Protein AF-A0A391NTV8-F1 (afdb_monomer_lite)

Structure (mmCIF, N/CA/C/O backbone):
data_AF-A0A391NTV8-F1
#
_entry.id   AF-A0A391NTV8-F1
#
loop_
_atom_site.group_PDB
_atom_site.id
_atom_site.type_symbol
_atom_site.label_atom_id
_atom_site.label_alt_id
_atom_site.label_comp_id
_atom_site.label_asym_id
_atom_site.label_entity_id
_atom_site.label_seq_id
_atom_site.pdbx_PDB_ins_code
_atom_site.Cartn_x
_atom_site.Cartn_y
_atom_site.Cartn_z
_atom_site.occupancy
_atom_site.B_iso_or_equiv
_atom_site.auth_seq_id
_atom_site.auth_comp_id
_atom_site.auth_asym_id
_atom_site.auth_atom_id
_atom_site.pdbx_PDB_model_num
ATOM 1 N N . MET A 1 1 ? 5.619 -15.249 -10.421 1.00 50.28 1 MET A N 1
ATOM 2 C CA . MET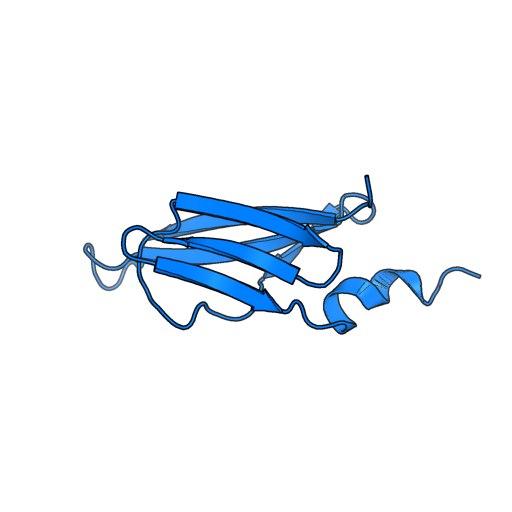 A 1 1 ? 5.320 -14.058 -9.597 1.00 50.28 1 MET A CA 1
ATOM 3 C C . MET A 1 1 ? 5.832 -12.852 -10.362 1.00 50.28 1 MET A C 1
ATOM 5 O O . MET A 1 1 ? 6.954 -12.930 -10.839 1.00 50.28 1 MET A O 1
ATOM 9 N N . GLY A 1 2 ? 4.999 -11.830 -10.581 1.00 62.28 2 GLY A N 1
ATOM 10 C CA . GLY A 1 2 ? 5.397 -10.620 -11.317 1.00 62.28 2 GLY A CA 1
ATOM 11 C C . GLY A 1 2 ? 6.439 -9.781 -10.559 1.00 62.28 2 GLY A C 1
ATOM 12 O O . GLY A 1 2 ? 6.731 -10.093 -9.402 1.00 62.28 2 GLY A O 1
ATOM 13 N N . PRO A 1 3 ? 6.997 -8.728 -11.182 1.00 71.31 3 PRO A N 1
ATOM 14 C CA . PRO A 1 3 ? 8.080 -7.929 -10.596 1.00 71.31 3 PRO A CA 1
ATOM 15 C C . PRO A 1 3 ? 7.631 -7.067 -9.407 1.00 71.31 3 PRO A C 1
ATOM 17 O O . PRO A 1 3 ? 8.461 -6.632 -8.611 1.00 71.31 3 PRO A O 1
ATOM 20 N N . TYR A 1 4 ? 6.322 -6.874 -9.238 1.00 77.25 4 TYR A N 1
ATOM 21 C CA . TYR A 1 4 ? 5.762 -5.984 -8.230 1.00 77.25 4 TYR A CA 1
ATOM 22 C C . TYR A 1 4 ? 5.468 -6.672 -6.893 1.00 77.25 4 TYR A C 1
ATOM 24 O O . TYR A 1 4 ? 4.918 -7.773 -6.829 1.00 77.25 4 TYR A O 1
ATOM 32 N N . THR A 1 5 ? 5.793 -5.991 -5.799 1.00 83.94 5 THR A N 1
ATOM 33 C CA . THR A 1 5 ? 5.467 -6.384 -4.420 1.00 83.94 5 THR A CA 1
ATOM 34 C C . THR A 1 5 ? 4.901 -5.182 -3.679 1.00 83.94 5 THR A C 1
ATOM 36 O O . THR A 1 5 ? 5.453 -4.096 -3.770 1.00 83.94 5 THR A O 1
ATOM 39 N N . CYS A 1 6 ? 3.830 -5.358 -2.908 1.00 84.69 6 CYS A N 1
ATOM 40 C CA . CYS A 1 6 ? 3.372 -4.310 -2.002 1.00 84.69 6 CYS A CA 1
ATOM 41 C C . CYS A 1 6 ? 4.091 -4.401 -0.651 1.00 84.69 6 CYS A C 1
ATOM 43 O O . CYS A 1 6 ? 4.358 -5.496 -0.150 1.00 84.69 6 CYS A O 1
ATOM 45 N N . PHE A 1 7 ? 4.340 -3.257 -0.025 1.00 85.06 7 PHE A N 1
ATOM 46 C CA . PHE A 1 7 ? 4.729 -3.183 1.381 1.00 85.06 7 PHE A CA 1
ATOM 47 C C . PHE A 1 7 ? 4.134 -1.929 2.017 1.00 85.06 7 PHE A C 1
ATOM 49 O O . PHE A 1 7 ? 3.779 -0.978 1.325 1.00 85.06 7 PHE A O 1
ATOM 56 N N . PHE A 1 8 ? 4.014 -1.911 3.340 1.00 84.19 8 PHE A N 1
ATOM 57 C CA . PHE A 1 8 ? 3.518 -0.749 4.070 1.00 84.19 8 PHE A CA 1
ATOM 58 C C . PHE A 1 8 ? 4.563 -0.256 5.064 1.00 84.19 8 PHE A C 1
ATOM 60 O O . PHE A 1 8 ? 5.383 -1.023 5.572 1.00 84.19 8 PHE A O 1
ATOM 67 N N . ARG A 1 9 ? 4.541 1.048 5.330 1.00 81.88 9 ARG A N 1
ATOM 68 C CA . ARG A 1 9 ? 5.388 1.702 6.319 1.00 81.88 9 ARG A CA 1
ATOM 69 C C . ARG A 1 9 ? 4.526 2.583 7.203 1.00 81.88 9 ARG A C 1
ATOM 71 O O . ARG A 1 9 ? 3.781 3.429 6.718 1.00 81.88 9 ARG A O 1
ATOM 78 N N . ILE A 1 10 ? 4.699 2.410 8.504 1.00 77.00 10 ILE A N 1
ATOM 79 C CA . ILE A 1 10 ? 4.097 3.270 9.514 1.00 77.00 10 ILE A CA 1
ATOM 80 C C . ILE A 1 10 ? 5.060 4.434 9.748 1.00 77.00 10 ILE A C 1
ATOM 82 O O . ILE A 1 10 ? 6.195 4.230 10.190 1.00 77.00 10 ILE A O 1
ATOM 86 N N . VAL A 1 11 ? 4.632 5.650 9.420 1.00 75.31 11 VAL A N 1
ATOM 87 C CA . VAL A 1 11 ? 5.387 6.876 9.685 1.00 75.31 11 VAL A CA 1
ATOM 88 C C . VAL A 1 11 ? 4.724 7.586 10.859 1.00 75.31 11 VAL A C 1
ATOM 90 O O . VAL A 1 11 ? 3.532 7.872 10.835 1.00 75.31 11 VAL A O 1
ATOM 93 N N . ARG A 1 12 ? 5.484 7.860 11.921 1.00 66.81 12 ARG A N 1
ATOM 94 C CA . ARG A 1 12 ? 4.980 8.679 13.030 1.00 66.81 12 ARG A CA 1
ATOM 95 C C . ARG A 1 12 ? 4.958 10.133 12.581 1.00 66.81 12 ARG A C 1
ATOM 97 O O . ARG A 1 12 ? 6.005 10.669 12.215 1.00 66.81 12 ARG A O 1
ATOM 104 N N . THR A 1 13 ? 3.795 10.772 12.606 1.00 64.75 13 THR A N 1
ATOM 105 C CA . THR A 1 13 ? 3.719 12.218 12.390 1.00 64.75 13 THR A CA 1
ATOM 106 C C . THR A 1 13 ? 4.260 12.942 13.615 1.00 64.75 13 THR A C 1
ATOM 108 O O . THR A 1 13 ? 3.856 12.670 14.739 1.00 64.75 13 THR A O 1
ATOM 111 N N . HIS A 1 14 ? 5.188 13.879 13.405 1.00 59.94 14 HIS A N 1
ATOM 112 C CA . HIS A 1 14 ? 5.759 14.692 14.487 1.00 59.94 14 HIS A CA 1
ATOM 113 C C . HIS A 1 14 ? 4.734 15.630 15.149 1.00 59.94 14 HIS A C 1
ATOM 115 O O . HIS A 1 14 ? 4.977 16.112 16.251 1.00 59.94 14 HIS A O 1
ATOM 121 N N . SER A 1 15 ? 3.617 15.899 14.471 1.00 66.81 15 SER A N 1
ATOM 122 C CA . SER A 1 15 ? 2.585 16.859 14.868 1.00 66.81 15 SER A CA 1
ATOM 123 C C . SER A 1 15 ? 1.611 16.327 15.921 1.00 66.81 15 SER A C 1
ATOM 125 O O . SER A 1 15 ? 1.077 17.125 16.685 1.00 66.81 15 SER A O 1
ATOM 127 N N . ASP A 1 16 ? 1.384 15.013 15.977 1.00 67.38 16 ASP A N 1
ATOM 128 C CA . ASP A 1 16 ? 0.474 14.393 16.941 1.00 67.38 16 ASP A CA 1
ATOM 129 C C . ASP A 1 16 ? 0.977 12.981 17.307 1.00 67.38 16 ASP A C 1
ATOM 131 O O . ASP A 1 16 ? 1.015 12.104 16.439 1.00 67.38 16 ASP A O 1
ATOM 135 N N . PRO A 1 17 ? 1.392 12.735 18.567 1.00 61.38 17 PRO A N 1
ATOM 136 C CA . PRO A 1 17 ? 1.921 11.445 19.009 1.00 61.38 17 PRO A CA 1
ATOM 137 C C . PRO A 1 17 ? 0.901 10.293 18.964 1.00 61.38 17 PRO A C 1
ATOM 139 O O . PRO A 1 17 ? 1.307 9.142 19.130 1.00 61.38 17 PRO A O 1
ATOM 142 N N . GLY A 1 18 ? -0.389 10.577 18.740 1.00 65.38 18 GLY A N 1
ATOM 143 C CA . GLY A 1 18 ? -1.429 9.566 18.518 1.00 65.38 18 GLY A CA 1
ATOM 144 C C . GLY A 1 18 ? -1.730 9.263 17.046 1.00 65.38 18 GLY A C 1
ATOM 145 O O . GLY A 1 18 ? -2.411 8.277 16.764 1.00 65.38 18 GLY A O 1
ATOM 146 N N . GLN A 1 19 ? -1.235 10.075 16.106 1.00 67.25 19 GLN A N 1
ATOM 147 C CA . GLN A 1 19 ? -1.549 9.937 14.687 1.00 67.25 19 GLN A CA 1
ATOM 148 C C . GLN A 1 19 ? -0.443 9.154 13.962 1.00 67.25 19 GLN A C 1
ATOM 150 O O . GLN A 1 19 ? 0.746 9.481 14.020 1.00 67.25 19 GLN A O 1
ATOM 155 N N . TYR A 1 20 ? -0.842 8.081 13.282 1.00 68.50 20 TYR A N 1
ATOM 156 C CA . TYR A 1 20 ? 0.033 7.294 12.420 1.00 68.50 20 TYR A CA 1
ATOM 157 C C . TYR A 1 20 ? -0.266 7.645 10.962 1.00 68.50 20 TYR A C 1
ATOM 159 O O . TYR A 1 20 ? -1.410 7.564 10.524 1.00 68.50 20 TYR A O 1
ATOM 167 N N . ASP A 1 21 ? 0.763 8.014 10.203 1.00 76.69 21 ASP A N 1
ATOM 168 C CA . ASP A 1 21 ? 0.681 8.147 8.750 1.00 76.69 21 ASP A CA 1
ATOM 169 C C . ASP A 1 21 ? 1.063 6.800 8.128 1.00 76.69 21 ASP A C 1
ATOM 171 O O . ASP A 1 21 ? 2.240 6.436 8.005 1.00 76.69 21 ASP A O 1
ATOM 175 N N . ASN A 1 22 ? 0.036 6.004 7.833 1.00 80.75 22 ASN A N 1
ATOM 176 C CA . ASN A 1 22 ? 0.187 4.687 7.236 1.00 80.75 22 ASN A CA 1
ATOM 177 C C . ASN A 1 22 ? 0.315 4.823 5.722 1.00 80.75 22 ASN A C 1
ATOM 179 O O . ASN A 1 22 ? -0.643 5.149 5.023 1.00 80.75 22 ASN A O 1
ATOM 183 N N . ARG A 1 23 ? 1.506 4.523 5.210 1.00 84.12 23 ARG A N 1
ATOM 184 C CA . ARG A 1 23 ? 1.824 4.627 3.788 1.00 84.12 23 ARG A CA 1
ATOM 185 C C . ARG A 1 23 ? 1.961 3.247 3.181 1.00 84.12 23 ARG A C 1
ATOM 187 O O . ARG A 1 23 ? 2.686 2.407 3.716 1.00 84.12 23 ARG A O 1
ATOM 194 N N . VAL A 1 24 ? 1.301 3.021 2.053 1.00 86.31 24 VAL A N 1
ATOM 195 C CA . VAL A 1 24 ? 1.414 1.769 1.301 1.00 86.31 24 VAL A CA 1
ATOM 196 C C . VAL A 1 24 ? 2.149 2.035 -0.000 1.00 86.31 24 VAL A C 1
ATOM 198 O O . VAL A 1 24 ? 1.893 3.029 -0.671 1.00 86.31 24 VAL A O 1
ATOM 201 N N . TYR A 1 25 ? 3.086 1.163 -0.339 1.00 86.88 25 TYR A N 1
ATOM 202 C CA . TYR A 1 25 ? 3.981 1.315 -1.472 1.00 86.88 25 TYR A CA 1
ATOM 203 C C . TYR A 1 25 ? 3.875 0.117 -2.401 1.00 86.88 25 TYR A C 1
ATOM 205 O O . TYR A 1 25 ? 3.737 -1.027 -1.956 1.00 86.88 25 TYR A O 1
ATOM 213 N N . LEU A 1 26 ? 4.018 0.396 -3.690 1.00 87.69 26 LEU A N 1
ATOM 214 C CA . LEU A 1 26 ? 4.293 -0.591 -4.715 1.00 87.69 26 LEU A CA 1
ATOM 215 C C . LEU A 1 26 ? 5.797 -0.584 -4.993 1.00 87.69 26 LEU A C 1
ATOM 217 O O . LEU A 1 26 ? 6.352 0.439 -5.379 1.00 87.69 26 LEU A O 1
ATOM 221 N N . TYR A 1 27 ? 6.450 -1.714 -4.763 1.00 84.69 27 TYR A N 1
ATOM 222 C CA . TYR A 1 27 ? 7.864 -1.927 -5.041 1.00 84.69 27 TYR A CA 1
ATOM 223 C C . TYR A 1 27 ? 8.030 -2.642 -6.375 1.00 84.69 27 TYR A C 1
ATOM 225 O O . TYR A 1 27 ? 7.512 -3.753 -6.528 1.00 84.69 27 TYR A O 1
ATOM 233 N N . ASP A 1 28 ? 8.773 -2.042 -7.298 1.00 83.50 28 ASP A N 1
ATOM 234 C CA .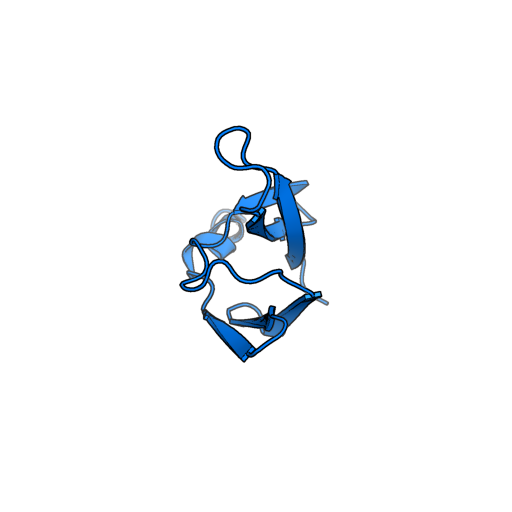 ASP A 1 28 ? 9.268 -2.720 -8.490 1.00 83.50 28 ASP A CA 1
ATOM 235 C C . ASP A 1 28 ? 10.640 -3.335 -8.194 1.00 83.50 28 ASP A C 1
ATOM 237 O O . ASP A 1 28 ? 11.619 -2.641 -7.921 1.00 83.50 28 ASP A O 1
ATOM 241 N N . ARG A 1 29 ? 10.724 -4.666 -8.252 1.00 77.81 29 ARG A N 1
ATOM 242 C CA . ARG A 1 29 ? 11.980 -5.392 -8.024 1.00 77.81 29 ARG A CA 1
ATOM 243 C C . ARG A 1 29 ? 12.991 -5.235 -9.156 1.00 77.81 29 ARG A C 1
ATOM 245 O O . ARG A 1 29 ? 14.160 -5.533 -8.927 1.00 77.81 29 ARG A O 1
ATOM 252 N N . VAL A 1 30 ? 12.560 -4.856 -10.359 1.00 79.94 30 VAL A N 1
ATOM 253 C CA . VAL A 1 30 ? 13.444 -4.744 -11.529 1.00 79.94 30 VAL A CA 1
ATOM 254 C C . VAL A 1 30 ? 14.174 -3.410 -11.517 1.00 79.94 30 VAL A C 1
ATOM 256 O O . VAL A 1 30 ? 15.397 -3.405 -11.623 1.00 79.94 30 VAL A O 1
ATOM 259 N N . SER A 1 31 ? 13.454 -2.297 -11.344 1.00 79.06 31 SER A N 1
ATOM 260 C CA . SER A 1 31 ? 14.084 -0.975 -11.224 1.00 79.06 31 SER A CA 1
ATOM 261 C C . SER A 1 31 ? 14.633 -0.704 -9.819 1.00 79.06 31 SER A C 1
ATOM 263 O O . SER A 1 31 ? 15.582 0.059 -9.658 1.00 79.06 31 SER A O 1
ATOM 265 N N . GLY A 1 32 ? 14.071 -1.358 -8.796 1.00 81.88 32 GLY A N 1
ATOM 266 C CA . GLY A 1 32 ? 14.372 -1.085 -7.392 1.00 81.88 32 GLY A CA 1
ATOM 267 C C . GLY A 1 32 ? 13.597 0.105 -6.819 1.00 81.88 32 GLY A C 1
ATOM 268 O O . GLY A 1 32 ? 13.878 0.511 -5.688 1.00 81.88 32 GLY A O 1
ATOM 269 N N . ASP A 1 33 ? 12.625 0.649 -7.555 1.00 84.06 33 ASP A N 1
ATOM 270 C CA . ASP A 1 33 ? 11.848 1.813 -7.136 1.00 84.06 33 ASP A CA 1
ATOM 271 C C . ASP A 1 33 ? 10.643 1.445 -6.268 1.00 84.06 33 ASP A C 1
ATOM 273 O O . ASP A 1 33 ? 10.030 0.382 -6.397 1.00 84.06 33 ASP A O 1
ATOM 277 N N . ALA A 1 34 ? 10.273 2.371 -5.382 1.00 84.94 34 ALA A N 1
ATOM 278 C CA . ALA A 1 34 ? 9.066 2.281 -4.574 1.00 84.94 34 ALA A CA 1
ATOM 279 C C . ALA A 1 34 ? 8.146 3.474 -4.853 1.00 84.94 34 ALA A C 1
ATOM 281 O O . ALA A 1 34 ? 8.479 4.620 -4.543 1.00 84.94 34 ALA A O 1
ATOM 282 N N . THR A 1 35 ? 6.957 3.198 -5.377 1.00 86.06 35 THR A N 1
ATOM 283 C CA . THR A 1 35 ? 5.924 4.201 -5.645 1.00 86.06 35 THR A CA 1
ATOM 284 C C . THR A 1 35 ? 4.912 4.211 -4.508 1.00 86.06 35 THR A C 1
ATOM 286 O O . THR A 1 35 ? 4.352 3.175 -4.150 1.00 86.06 35 THR A O 1
ATOM 289 N N . LEU A 1 36 ? 4.670 5.382 -3.920 1.00 84.25 36 LEU A N 1
ATOM 290 C CA . LEU A 1 36 ? 3.624 5.559 -2.914 1.00 84.25 36 LEU A CA 1
ATOM 291 C C . LEU A 1 36 ? 2.250 5.378 -3.580 1.00 84.25 36 LEU A C 1
ATOM 293 O O . LEU A 1 36 ? 1.957 6.041 -4.572 1.00 84.25 36 LEU A O 1
ATOM 297 N N . CYS A 1 37 ? 1.425 4.483 -3.041 1.00 81.50 37 CYS A N 1
ATOM 298 C CA . CYS A 1 37 ? 0.016 4.384 -3.416 1.00 81.50 37 CYS A CA 1
ATOM 299 C C . CYS A 1 37 ? -0.728 5.620 -2.897 1.00 81.50 37 CYS A C 1
ATOM 301 O O . CYS A 1 37 ? -0.306 6.213 -1.902 1.00 81.50 37 CYS A O 1
ATOM 303 N N . GLU A 1 38 ? -1.840 5.994 -3.532 1.00 76.38 38 GLU A N 1
ATOM 304 C CA . GLU A 1 38 ? -2.670 7.094 -3.031 1.00 76.38 38 GLU A CA 1
ATOM 305 C C . GLU A 1 38 ? -2.981 6.938 -1.528 1.00 76.38 38 GLU A C 1
ATOM 307 O O . GLU A 1 38 ? -3.074 5.806 -1.031 1.00 76.38 38 GLU A O 1
ATOM 312 N N . PRO A 1 39 ? -3.129 8.055 -0.788 1.00 77.62 39 PRO A N 1
ATOM 313 C CA . PRO A 1 39 ? -3.439 8.009 0.633 1.00 77.62 39 PRO A CA 1
ATOM 314 C C . PRO A 1 39 ? -4.674 7.149 0.895 1.00 77.62 39 PRO A C 1
ATOM 316 O O . PRO A 1 39 ? -5.695 7.284 0.218 1.00 77.62 39 PRO A O 1
ATOM 319 N N . LEU A 1 40 ? -4.589 6.273 1.897 1.00 82.94 40 LEU A N 1
ATOM 320 C CA . LEU A 1 40 ? -5.742 5.4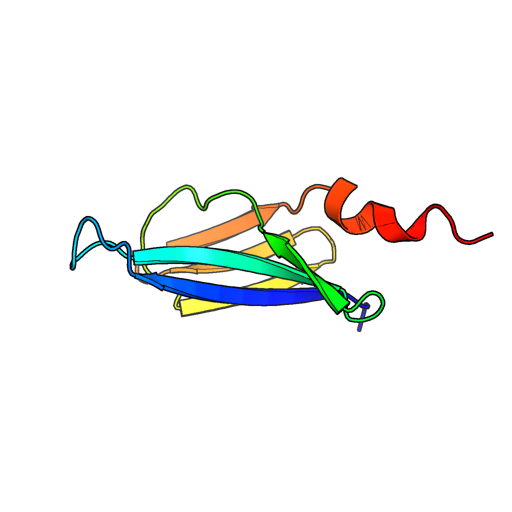79 2.293 1.00 82.94 40 LEU A CA 1
ATOM 321 C C . LEU A 1 40 ? -6.854 6.414 2.793 1.00 82.94 40 LEU A C 1
ATOM 323 O O . LEU A 1 40 ? -6.570 7.386 3.494 1.00 82.94 40 LEU A O 1
ATOM 327 N N . PRO A 1 41 ? -8.126 6.111 2.492 1.00 83.50 41 PRO A N 1
ATOM 328 C CA . PRO A 1 41 ? -9.251 6.953 2.898 1.00 83.50 41 PRO A CA 1
ATOM 329 C C . PRO A 1 41 ? -9.465 6.999 4.418 1.00 83.50 41 PRO A C 1
ATOM 331 O O . PRO A 1 41 ? -10.222 7.840 4.899 1.00 83.50 41 PRO A O 1
ATOM 334 N N . TYR A 1 42 ? -8.813 6.106 5.170 1.00 84.75 42 TYR A N 1
ATOM 335 C CA . TYR A 1 42 ? -8.937 5.991 6.619 1.00 84.75 42 TYR A CA 1
ATOM 336 C C . TYR A 1 42 ? -7.552 5.983 7.280 1.00 84.75 42 TYR A C 1
ATOM 338 O O . TYR A 1 42 ? -6.662 5.279 6.788 1.00 84.75 42 TYR A O 1
ATOM 346 N N . PRO A 1 43 ? -7.364 6.721 8.390 1.00 81.25 43 PRO A N 1
ATOM 347 C CA . PRO A 1 43 ? -6.071 6.857 9.062 1.00 81.25 43 PRO A CA 1
ATOM 348 C C . PRO A 1 43 ? -5.690 5.647 9.935 1.00 81.25 43 PRO A C 1
ATOM 350 O O . PRO A 1 43 ? -4.615 5.643 10.533 1.00 81.25 43 PRO A O 1
ATOM 353 N N . ASP A 1 44 ? -6.550 4.632 10.034 1.00 84.94 44 ASP A N 1
ATOM 354 C CA . ASP A 1 44 ? -6.369 3.451 10.876 1.00 84.94 44 ASP A CA 1
ATOM 355 C C . ASP A 1 44 ? -5.053 2.712 10.561 1.00 84.94 44 ASP A C 1
ATOM 357 O O . ASP A 1 44 ? -4.587 2.673 9.413 1.00 84.94 44 ASP A O 1
ATOM 361 N N . MET A 1 45 ? -4.472 2.081 11.586 1.00 84.38 45 MET A N 1
ATOM 362 C CA . MET A 1 45 ? -3.227 1.317 11.473 1.00 84.38 45 MET A CA 1
ATOM 363 C C . MET A 1 45 ? -3.345 0.208 10.425 1.00 84.38 45 MET A C 1
ATOM 365 O O . MET A 1 45 ? -4.268 -0.605 10.459 1.00 84.38 45 MET A O 1
ATOM 369 N N . VAL A 1 46 ? -2.365 0.143 9.520 1.00 88.25 46 VAL A N 1
ATOM 370 C CA . VAL A 1 46 ? -2.262 -0.957 8.556 1.00 88.25 46 VAL A CA 1
ATOM 371 C C . VAL A 1 46 ? -1.617 -2.159 9.239 1.00 88.25 46 VAL A C 1
ATOM 373 O O . VAL A 1 46 ? -0.485 -2.086 9.716 1.00 88.25 46 VAL A O 1
ATOM 376 N N . LEU A 1 47 ? -2.344 -3.272 9.265 1.00 89.06 47 LEU A N 1
ATOM 377 C CA . LEU A 1 47 ? -1.893 -4.554 9.807 1.00 89.06 47 LEU A CA 1
ATOM 378 C C . LEU A 1 47 ? -1.240 -5.421 8.727 1.00 89.06 47 LEU A C 1
ATOM 380 O O . LEU A 1 47 ? -0.300 -6.167 8.995 1.00 89.06 47 LEU A O 1
ATOM 384 N N . CYS A 1 48 ? -1.756 -5.343 7.499 1.00 88.75 48 CYS A N 1
ATOM 385 C CA . CYS A 1 48 ? -1.284 -6.129 6.368 1.00 88.75 48 CYS A CA 1
ATOM 386 C C . CYS A 1 48 ? -1.606 -5.419 5.047 1.00 88.75 48 CYS A C 1
ATOM 388 O O . CYS A 1 48 ? -2.639 -4.763 4.924 1.00 88.75 48 CYS A O 1
ATOM 390 N N . ALA A 1 49 ? -0.748 -5.600 4.045 1.00 89.56 49 ALA A N 1
ATOM 391 C CA . ALA A 1 49 ? -1.029 -5.246 2.660 1.00 89.56 49 ALA A CA 1
ATOM 392 C C . ALA A 1 49 ? -0.616 -6.415 1.757 1.00 89.56 49 ALA A C 1
ATOM 394 O O . ALA A 1 49 ? 0.466 -6.978 1.934 1.00 89.56 49 ALA A O 1
ATOM 395 N N . CYS A 1 50 ? -1.474 -6.791 0.809 1.00 88.75 50 CYS A N 1
ATOM 396 C CA . CYS A 1 50 ? -1.217 -7.891 -0.116 1.00 88.75 50 CYS A CA 1
ATOM 397 C C . CYS A 1 50 ? -1.739 -7.575 -1.522 1.00 88.75 50 CYS A C 1
ATOM 399 O O . CYS A 1 50 ? -2.869 -7.121 -1.690 1.00 88.75 50 CYS A O 1
ATOM 401 N N . MET A 1 51 ? -0.934 -7.853 -2.545 1.00 88.44 51 MET A N 1
ATOM 402 C CA . MET A 1 51 ? -1.357 -7.791 -3.945 1.00 88.44 51 MET A CA 1
ATOM 403 C C . MET A 1 51 ? -2.287 -8.971 -4.245 1.00 88.44 51 MET A C 1
ATOM 405 O O . MET A 1 51 ? -1.880 -10.124 -4.114 1.00 88.44 51 MET A O 1
ATOM 409 N N . LEU A 1 52 ? -3.515 -8.693 -4.682 1.00 87.69 52 LEU A N 1
ATOM 410 C CA . LEU A 1 52 ? -4.457 -9.724 -5.137 1.00 87.69 52 LEU A CA 1
ATOM 411 C C . LEU A 1 52 ? -4.263 -10.043 -6.620 1.00 87.69 52 LEU A C 1
ATOM 4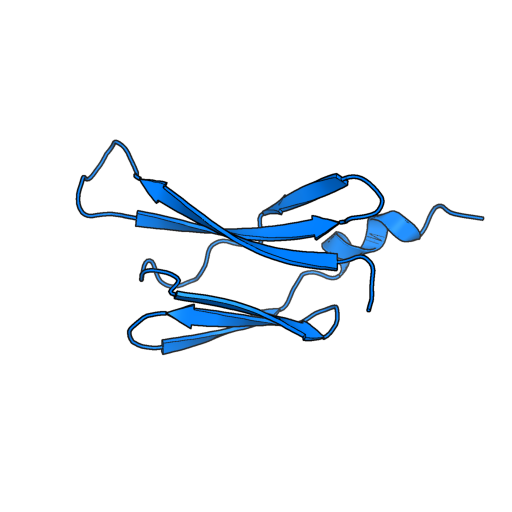13 O O . LEU A 1 52 ? -4.392 -11.185 -7.054 1.00 87.69 52 LEU A O 1
ATOM 417 N N . ASN A 1 53 ? -3.972 -9.013 -7.404 1.00 84.56 53 ASN A N 1
ATOM 418 C CA . ASN A 1 53 ? -3.633 -9.083 -8.817 1.00 84.56 53 ASN A CA 1
ATOM 419 C C . ASN A 1 53 ? -2.743 -7.868 -9.151 1.00 84.56 53 ASN A C 1
ATOM 421 O O . ASN A 1 53 ? -2.540 -7.025 -8.274 1.00 84.56 53 ASN A O 1
ATOM 425 N N . PRO A 1 54 ? -2.207 -7.742 -10.379 1.00 80.75 54 PRO A N 1
ATOM 426 C CA . PRO A 1 54 ? -1.335 -6.622 -10.721 1.00 80.75 54 PRO A CA 1
ATOM 427 C C . PRO A 1 54 ? -1.940 -5.250 -10.407 1.00 80.75 54 PRO A C 1
ATOM 429 O O . PRO A 1 54 ? -1.234 -4.394 -9.919 1.00 80.75 54 PRO A O 1
ATOM 432 N N . THR A 1 55 ? -3.247 -5.060 -10.580 1.00 83.31 55 THR 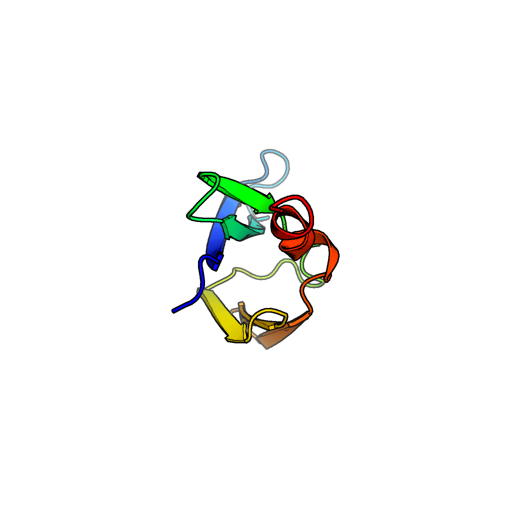A N 1
ATOM 433 C CA . THR A 1 55 ? -3.926 -3.757 -10.437 1.00 83.31 55 THR A CA 1
ATOM 434 C C . THR A 1 55 ? -4.710 -3.589 -9.134 1.00 83.31 55 THR A C 1
ATOM 436 O O . THR A 1 55 ? -5.445 -2.617 -8.966 1.00 83.31 55 THR A O 1
ATOM 439 N N . THR A 1 56 ? -4.664 -4.555 -8.217 1.00 87.12 56 THR A N 1
ATOM 440 C CA . THR A 1 56 ? -5.496 -4.524 -7.007 1.00 87.12 56 THR A CA 1
ATOM 441 C C . THR A 1 56 ? -4.749 -5.077 -5.815 1.00 87.12 56 THR A C 1
ATOM 443 O O . THR A 1 56 ? -4.209 -6.184 -5.846 1.00 87.12 56 THR A O 1
ATOM 446 N N . MET A 1 57 ? -4.816 -4.328 -4.726 1.00 89.88 57 MET A N 1
ATOM 447 C CA . MET A 1 57 ? -4.250 -4.680 -3.440 1.00 89.88 57 MET A CA 1
ATOM 448 C C . MET A 1 57 ? -5.352 -4.716 -2.385 1.00 89.88 57 MET A C 1
ATOM 450 O O . MET A 1 57 ? -6.274 -3.903 -2.408 1.00 89.88 57 MET A O 1
ATOM 454 N N . ILE A 1 58 ? -5.243 -5.648 -1.446 1.00 91.81 58 ILE A N 1
ATOM 455 C CA . ILE A 1 58 ? -6.007 -5.621 -0.206 1.00 91.81 58 ILE A CA 1
ATOM 456 C C . ILE A 1 58 ? -5.149 -5.016 0.901 1.00 91.81 58 ILE A C 1
ATOM 458 O O . ILE A 1 58 ? -3.988 -5.390 1.076 1.00 91.81 58 ILE A O 1
ATOM 462 N N . VAL A 1 59 ? -5.728 -4.082 1.644 1.00 91.25 59 VAL A N 1
ATOM 463 C CA . VAL A 1 59 ? -5.131 -3.482 2.835 1.00 91.25 59 VAL A CA 1
ATOM 464 C C . VAL A 1 59 ? -6.027 -3.806 4.015 1.00 91.25 59 VAL A C 1
ATOM 466 O O . VAL A 1 59 ? -7.221 -3.516 3.997 1.00 91.25 59 VAL A O 1
ATOM 469 N N . VAL A 1 60 ? -5.457 -4.436 5.033 1.00 91.88 60 VAL A N 1
ATOM 470 C CA . VAL A 1 60 ? -6.162 -4.788 6.263 1.00 91.88 60 VAL A CA 1
ATOM 471 C C . VAL A 1 60 ? -5.804 -3.764 7.326 1.00 91.88 60 VAL A C 1
ATOM 473 O O . VAL A 1 60 ? -4.628 -3.566 7.635 1.00 91.88 60 VAL A O 1
ATOM 476 N N . GLN A 1 61 ? -6.833 -3.138 7.875 1.00 91.06 61 GLN A N 1
ATOM 477 C CA . GLN A 1 61 ? -6.785 -2.269 9.042 1.00 91.06 61 GLN A CA 1
ATOM 478 C C . GLN A 1 61 ? -7.517 -2.952 10.205 1.00 91.06 61 GLN A C 1
ATOM 480 O O . GLN A 1 61 ? -8.193 -3.962 10.010 1.00 91.06 61 GLN A O 1
ATOM 485 N N . GLU A 1 62 ? -7.379 -2.417 11.416 1.00 86.75 62 GLU A N 1
ATOM 486 C CA . GLU A 1 62 ? -7.956 -3.019 12.628 1.00 86.75 62 GLU A CA 1
ATOM 487 C C . GLU A 1 62 ? -9.479 -3.211 12.541 1.00 86.75 62 GLU A C 1
ATOM 489 O O . GLU A 1 62 ? -9.986 -4.289 12.846 1.00 86.75 62 GLU A O 1
ATOM 494 N N . GLU A 1 63 ? -10.203 -2.210 12.039 1.00 89.94 63 GLU A N 1
ATOM 495 C CA . GLU A 1 63 ? -11.668 -2.254 11.952 1.00 89.94 63 GLU A CA 1
ATOM 496 C C . GLU A 1 63 ? -12.206 -2.669 10.573 1.00 89.94 63 GLU A C 1
ATOM 498 O O . GLU A 1 63 ? -13.412 -2.878 10.416 1.00 89.94 63 GLU A O 1
ATOM 503 N N . ARG A 1 64 ? -11.357 -2.729 9.536 1.00 91.62 64 ARG A N 1
ATOM 504 C CA . ARG A 1 64 ? -11.825 -2.821 8.142 1.00 91.62 64 ARG A CA 1
ATOM 505 C C . ARG A 1 64 ? -10.816 -3.442 7.182 1.00 91.62 64 ARG A C 1
ATOM 507 O O . ARG A 1 64 ? -9.616 -3.487 7.427 1.00 91.62 64 ARG A O 1
ATOM 514 N N . GLN A 1 65 ? -11.321 -3.875 6.032 1.00 93.88 65 GLN A N 1
ATOM 515 C CA . GLN A 1 65 ? -10.516 -4.306 4.891 1.00 93.88 65 GLN A CA 1
ATOM 516 C C . GLN A 1 65 ? -10.819 -3.397 3.702 1.00 93.88 65 GLN A C 1
ATOM 518 O O . GLN A 1 65 ? -11.981 -3.115 3.413 1.00 93.88 65 GLN A O 1
ATOM 523 N N . LEU A 1 66 ? -9.776 -2.946 3.014 1.00 91.44 66 LEU A N 1
ATOM 524 C CA . LEU A 1 66 ? -9.866 -2.044 1.874 1.00 91.44 66 LEU A CA 1
ATOM 525 C C . LEU A 1 66 ? -9.345 -2.733 0.622 1.00 91.44 66 LEU A C 1
ATOM 527 O O . LEU A 1 66 ? -8.257 -3.304 0.627 1.00 91.44 66 LEU A O 1
ATOM 531 N N . LEU A 1 67 ? -10.098 -2.621 -0.467 1.00 90.69 67 LEU A N 1
ATOM 532 C CA . LEU A 1 67 ? -9.618 -2.946 -1.804 1.00 90.69 67 LEU A CA 1
ATOM 533 C C . LEU A 1 67 ? -9.126 -1.663 -2.465 1.00 90.69 67 LEU A C 1
ATOM 535 O O . LEU A 1 67 ? -9.916 -0.781 -2.796 1.00 90.69 67 LEU A O 1
ATOM 539 N N . VAL A 1 68 ? -7.817 -1.574 -2.653 1.00 87.00 68 VAL A N 1
ATOM 540 C CA . VAL A 1 68 ? -7.152 -0.444 -3.293 1.00 87.00 68 VAL A CA 1
ATOM 541 C C . VAL A 1 68 ? -6.889 -0.811 -4.746 1.00 87.00 68 VAL A C 1
ATOM 543 O O . VAL A 1 68 ? -6.185 -1.782 -5.037 1.00 87.00 68 VAL A O 1
ATOM 546 N N . LYS A 1 69 ? -7.470 -0.039 -5.666 1.00 86.50 69 LYS A N 1
ATOM 547 C CA . LYS A 1 69 ? -7.111 -0.117 -7.082 1.00 86.50 69 LYS A CA 1
ATOM 548 C C . LYS A 1 69 ? -5.804 0.632 -7.286 1.00 86.50 69 LYS A C 1
ATOM 550 O O . LYS A 1 69 ? -5.682 1.779 -6.874 1.00 86.50 69 LYS A O 1
ATOM 555 N N . LEU A 1 70 ? -4.844 -0.034 -7.907 1.00 83.38 70 LEU A N 1
ATOM 556 C CA . LEU A 1 70 ? -3.573 0.563 -8.280 1.00 83.38 70 LEU A CA 1
ATOM 557 C C . LEU A 1 70 ? -3.738 1.201 -9.655 1.00 83.38 70 LEU A C 1
ATOM 559 O O . LEU A 1 70 ? -4.296 0.583 -10.566 1.00 83.38 70 LEU A O 1
ATOM 563 N N . ALA A 1 71 ? -3.289 2.445 -9.776 1.00 80.19 71 ALA A N 1
ATOM 564 C CA . ALA A 1 71 ? -3.385 3.197 -11.014 1.00 80.19 71 ALA A CA 1
ATOM 565 C C . ALA A 1 71 ? -2.531 2.496 -12.095 1.00 80.19 71 ALA A C 1
ATOM 567 O O . ALA A 1 71 ? -1.380 2.149 -11.808 1.00 80.19 71 ALA A O 1
ATOM 568 N N . PRO A 1 72 ? -3.058 2.229 -13.307 1.00 74.25 72 PRO A N 1
ATOM 569 C CA . PRO A 1 72 ? -2.313 1.564 -14.382 1.00 74.25 72 PRO A CA 1
ATOM 570 C C . PRO A 1 72 ? -0.957 2.215 -14.688 1.00 74.25 72 PRO A C 1
ATOM 572 O O . PRO A 1 72 ? 0.000 1.535 -15.041 1.00 74.25 72 PRO A O 1
ATOM 575 N N . GLU A 1 73 ? -0.852 3.524 -14.482 1.00 74.94 73 GLU A N 1
ATOM 576 C CA . GLU A 1 73 ? 0.345 4.333 -14.694 1.00 74.94 73 GLU A CA 1
ATOM 577 C C . GLU A 1 73 ? 1.504 3.915 -13.781 1.00 74.94 73 GLU A C 1
ATOM 579 O O . GLU A 1 73 ? 2.663 4.059 -14.164 1.00 74.94 73 GLU A O 1
ATOM 584 N N . MET A 1 74 ? 1.211 3.314 -12.621 1.00 70.94 74 MET A N 1
ATOM 585 C CA . MET A 1 74 ? 2.222 2.723 -11.735 1.00 70.94 74 MET A CA 1
ATOM 586 C C . MET A 1 74 ? 2.928 1.513 -12.370 1.00 70.94 74 MET A C 1
ATOM 588 O O . MET A 1 74 ? 3.984 1.099 -11.896 1.00 70.94 74 MET A O 1
ATOM 592 N N . PHE A 1 75 ? 2.353 0.948 -13.437 1.00 71.81 75 PHE A N 1
ATOM 593 C CA . PHE A 1 75 ? 2.868 -0.218 -14.154 1.00 71.81 75 PHE A CA 1
ATOM 594 C C . PHE A 1 75 ? 3.491 0.130 -15.513 1.00 71.81 75 PHE A C 1
ATOM 596 O O . PHE A 1 75 ? 4.119 -0.725 -16.136 1.00 71.81 75 PHE A O 1
ATOM 603 N N . ASN A 1 76 ? 3.364 1.382 -15.968 1.00 63.72 76 ASN A N 1
ATOM 604 C CA . ASN A 1 76 ? 3.802 1.822 -17.299 1.00 63.72 76 ASN A CA 1
ATOM 605 C C . ASN 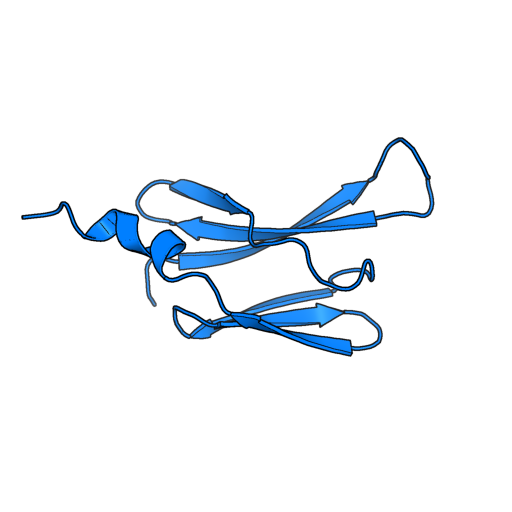A 1 76 ? 5.327 1.963 -17.454 1.00 63.72 76 ASN A C 1
ATOM 607 O O . ASN A 1 76 ? 5.795 2.361 -18.514 1.00 63.72 76 ASN A O 1
ATOM 611 N N . VAL A 1 77 ? 6.131 1.597 -16.452 1.00 55.97 77 VAL A N 1
ATOM 612 C CA . VAL A 1 77 ? 7.604 1.618 -16.574 1.00 55.97 77 VAL A CA 1
ATOM 613 C C . VAL A 1 77 ? 8.106 0.600 -17.620 1.00 55.97 77 VAL A C 1
ATOM 615 O O . VAL A 1 77 ? 9.226 0.708 -18.104 1.00 55.97 77 VAL A O 1
ATOM 618 N N . TYR A 1 78 ? 7.264 -0.357 -18.029 1.00 52.22 78 TYR A N 1
ATOM 619 C CA . TYR A 1 78 ? 7.612 -1.410 -18.989 1.00 52.22 78 TYR A CA 1
ATOM 620 C C . TYR A 1 78 ? 7.193 -1.145 -20.445 1.00 52.22 78 TYR A C 1
ATOM 622 O O . TYR A 1 78 ? 7.409 -2.021 -21.279 1.00 52.22 78 TYR A O 1
ATOM 630 N N . THR A 1 79 ? 6.594 0.002 -20.791 1.00 47.75 79 THR A N 1
ATOM 631 C CA . THR A 1 79 ? 6.193 0.253 -22.194 1.00 47.75 79 THR A CA 1
ATOM 632 C C . THR A 1 79 ? 7.325 0.728 -23.109 1.00 47.75 79 THR A C 1
ATOM 634 O O . THR A 1 79 ? 7.113 0.759 -24.314 1.00 47.75 79 THR A O 1
ATOM 637 N N . ASP A 1 80 ? 8.517 1.016 -22.577 1.00 45.41 80 ASP A N 1
ATOM 638 C CA . ASP A 1 80 ? 9.695 1.441 -23.357 1.00 45.41 80 ASP A CA 1
ATOM 639 C C . ASP A 1 80 ? 10.805 0.372 -23.376 1.00 45.41 80 ASP A C 1
ATOM 641 O O . ASP A 1 80 ? 11.981 0.664 -23.154 1.00 45.41 80 ASP A O 1
ATOM 645 N N . VAL A 1 81 ? 10.446 -0.893 -23.614 1.00 45.50 81 VAL A N 1
ATOM 646 C CA . VAL A 1 81 ? 11.434 -1.944 -23.903 1.00 45.50 81 VAL A CA 1
ATOM 647 C C . VAL A 1 81 ? 11.048 -2.652 -25.204 1.00 45.50 81 VAL A C 1
ATOM 649 O O . VAL A 1 81 ? 10.367 -3.676 -25.178 1.00 45.50 81 VAL A O 1
ATOM 652 N N . ASP A 1 82 ? 11.466 -2.053 -26.323 1.00 43.47 82 ASP A N 1
ATOM 653 C CA . ASP A 1 82 ? 11.645 -2.717 -27.627 1.00 43.47 82 ASP A CA 1
ATOM 654 C C . ASP A 1 82 ? 13.028 -3.393 -27.693 1.00 43.47 82 ASP A C 1
ATOM 656 O O . ASP A 1 82 ? 14.022 -2.769 -27.243 1.00 43.47 82 ASP A O 1
#

Radius of gyration: 13.86 Å; chains: 1; bounding box: 26×31×47 Å

Organism: NCBI:txid797122

Sequence (82 aa):
MGPYTCFFRIVRTHSDPGQYDNRVYLYDRVSGDATLCEPLPYPDMVLCACMLNPTTMIVVQEERQLLVKLAPEMFNVYTDVD

pLDDT: mean 78.38, std 12.22, range [43.47, 93.88]

Secondary structure (DSSP, 8-state):
--SEEEEEEEEE-TT-TT-EEEEEEEEETTT--EEEPPPPSS-SPEEEEEEEETTEEEEEESS-EEEEEPPGGGGGGGTT--

Foldseek 3Di:
DAQKWKDWDWDQDPVDNPFTQIWIWIAGNVVRDTDTAPGDPDRADWPDWGDPDPQWIWTDGPVDIDIGGHDCVVVCPPVPDD